Protein AF-A0ABC9SDF4-F1 (afdb_monomer_lite)

Structure (mmCIF, N/CA/C/O backbone):
data_AF-A0ABC9SDF4-F1
#
_entry.id   AF-A0ABC9SDF4-F1
#
loop_
_atom_site.group_PDB
_atom_site.id
_atom_site.type_symbol
_atom_site.label_atom_id
_atom_site.label_alt_id
_atom_site.label_comp_id
_atom_site.label_asym_id
_atom_site.label_entity_id
_atom_site.label_seq_id
_atom_site.pdbx_PDB_ins_code
_atom_site.Cartn_x
_atom_site.Cartn_y
_atom_site.Cartn_z
_atom_site.occupancy
_atom_site.B_iso_or_equiv
_atom_site.auth_seq_id
_atom_site.auth_comp_id
_atom_site.auth_asym_id
_atom_site.auth_atom_id
_atom_site.pdbx_PDB_model_num
ATOM 1 N N . MET A 1 1 ? -2.412 -7.254 -23.061 1.00 51.88 1 MET A N 1
ATOM 2 C CA . MET A 1 1 ? -2.646 -5.811 -23.298 1.00 51.88 1 MET A CA 1
ATOM 3 C C . MET A 1 1 ? -2.216 -5.038 -22.069 1.00 51.88 1 MET A C 1
ATOM 5 O O . MET A 1 1 ? -2.511 -5.477 -20.966 1.00 51.88 1 MET A O 1
ATOM 9 N N . SER A 1 2 ? -1.493 -3.936 -22.253 1.00 64.44 2 SER A N 1
ATOM 10 C CA . SER A 1 2 ? -1.043 -3.085 -21.155 1.00 64.44 2 SER A CA 1
ATOM 11 C C . SER A 1 2 ? -1.670 -1.702 -21.287 1.00 64.44 2 SER A C 1
ATOM 13 O O . SER A 1 2 ? -1.445 -1.027 -22.285 1.00 64.44 2 SER A O 1
ATOM 15 N N . PHE A 1 3 ? -2.451 -1.296 -20.286 1.00 67.44 3 PHE A N 1
ATOM 16 C CA . PHE A 1 3 ? -3.152 -0.008 -20.272 1.00 67.44 3 PHE A CA 1
ATOM 17 C C . PHE A 1 3 ? -2.199 1.186 -20.079 1.00 67.44 3 PHE A C 1
ATOM 19 O O . PHE A 1 3 ? -2.393 2.238 -20.671 1.00 67.44 3 PHE A O 1
ATOM 26 N N . LEU A 1 4 ? -1.133 1.008 -19.290 1.00 72.81 4 LEU A N 1
ATOM 27 C CA . LEU A 1 4 ? -0.147 2.053 -18.967 1.00 72.81 4 LEU A CA 1
ATOM 28 C C . LEU A 1 4 ? 1.222 1.803 -19.618 1.00 72.81 4 LEU A C 1
ATOM 30 O O . LEU A 1 4 ? 2.229 2.373 -19.209 1.00 72.81 4 LEU A O 1
ATOM 34 N N . GLY A 1 5 ? 1.306 0.870 -20.565 1.00 81.00 5 GLY A N 1
ATOM 35 C CA . GLY A 1 5 ? 2.584 0.396 -21.094 1.00 81.00 5 GLY A CA 1
ATOM 36 C C . GLY A 1 5 ? 3.428 -0.397 -20.087 1.00 81.00 5 GLY A C 1
ATOM 37 O O . GLY A 1 5 ? 4.566 -0.703 -20.392 1.00 81.00 5 GLY A O 1
ATOM 38 N N . LEU A 1 6 ? 2.911 -0.745 -18.904 1.00 83.31 6 LEU A N 1
ATOM 39 C CA . LEU A 1 6 ? 3.519 -1.689 -17.962 1.00 83.31 6 LEU A CA 1
ATOM 40 C C . LEU A 1 6 ? 2.992 -3.109 -18.181 1.00 83.31 6 LEU A C 1
ATOM 42 O O . LEU A 1 6 ? 1.777 -3.327 -18.175 1.00 83.31 6 LEU A O 1
ATOM 46 N N . VAL A 1 7 ? 3.884 -4.080 -18.359 1.00 84.56 7 VAL A N 1
ATOM 47 C CA . VAL A 1 7 ? 3.502 -5.481 -18.584 1.00 84.56 7 VAL A CA 1
ATOM 48 C C . VAL A 1 7 ? 3.859 -6.309 -17.345 1.00 84.56 7 VAL A C 1
ATOM 50 O O . VAL A 1 7 ? 5.043 -6.347 -16.992 1.00 84.56 7 VAL A O 1
ATOM 53 N N . PRO A 1 8 ? 2.891 -6.955 -16.666 1.00 83.44 8 PRO A N 1
ATOM 54 C CA . PRO A 1 8 ? 3.201 -7.911 -15.609 1.00 83.44 8 PRO A CA 1
ATOM 55 C C . PRO A 1 8 ? 3.885 -9.134 -16.215 1.00 83.44 8 PRO A C 1
ATOM 57 O O . PRO A 1 8 ? 3.524 -9.585 -17.302 1.00 83.44 8 PRO A O 1
ATOM 60 N N . GLY A 1 9 ? 4.887 -9.660 -15.521 1.00 83.31 9 GLY A N 1
ATOM 61 C CA . GLY A 1 9 ? 5.491 -10.922 -15.897 1.00 83.31 9 GLY A CA 1
ATOM 62 C C . GLY A 1 9 ? 4.525 -12.063 -15.610 1.00 83.31 9 GLY A C 1
ATOM 63 O O . GLY A 1 9 ? 3.675 -11.990 -14.720 1.00 83.31 9 GLY A O 1
ATOM 64 N N . GLU A 1 10 ? 4.648 -13.133 -16.375 1.00 89.19 10 GLU A N 1
ATOM 65 C CA . GLU A 1 10 ? 3.833 -14.320 -16.195 1.00 89.19 10 GLU A CA 1
ATOM 66 C C . GLU A 1 10 ? 4.704 -15.545 -16.414 1.00 89.19 10 GLU A C 1
ATOM 68 O O . GLU A 1 10 ? 5.448 -15.627 -17.390 1.00 89.19 10 GLU A O 1
ATOM 73 N N . TYR A 1 11 ? 4.610 -16.486 -15.483 1.00 85.25 11 TYR A N 1
ATOM 74 C CA . TYR A 1 11 ? 5.129 -17.826 -15.661 1.00 85.25 11 TYR A CA 1
ATOM 75 C C . TYR A 1 11 ? 3.943 -18.779 -15.737 1.00 85.25 11 TYR A C 1
ATOM 77 O O . TYR A 1 11 ? 3.175 -18.898 -14.778 1.00 85.25 11 TYR A O 1
ATOM 85 N N . SER A 1 12 ? 3.803 -19.441 -16.879 1.00 86.62 12 SER A N 1
ATOM 86 C CA . SER A 1 12 ? 2.721 -20.383 -17.135 1.00 86.62 12 SER A CA 1
ATOM 87 C C . SER A 1 12 ? 3.307 -21.718 -17.574 1.00 86.62 12 SER A C 1
ATOM 89 O O . SER A 1 12 ? 4.157 -21.766 -18.462 1.00 86.62 12 SER A O 1
ATOM 91 N N . SER A 1 13 ? 2.880 -22.802 -16.929 1.00 88.50 13 SER A N 1
ATOM 92 C CA . SER A 1 13 ? 3.258 -24.168 -17.292 1.00 88.50 13 SER A CA 1
ATOM 93 C C . SER A 1 13 ? 2.041 -25.086 -17.202 1.00 88.50 13 SER A C 1
ATOM 95 O O . SER A 1 13 ? 1.416 -25.235 -16.148 1.00 88.50 13 SER A O 1
ATOM 97 N N . GLY A 1 14 ? 1.668 -25.685 -18.336 1.00 87.12 14 GLY A N 1
ATOM 98 C CA . GLY A 1 14 ? 0.440 -26.474 -18.450 1.00 87.12 14 GLY A CA 1
ATOM 99 C C . GLY A 1 14 ? -0.794 -25.660 -18.043 1.00 87.12 14 GLY A C 1
ATOM 100 O O . GLY A 1 14 ? -1.075 -24.619 -18.628 1.00 87.12 14 GLY A O 1
ATOM 101 N N . SER A 1 15 ? -1.508 -26.122 -17.014 1.00 89.25 15 SER A N 1
ATOM 102 C CA . SER A 1 15 ? -2.700 -25.465 -16.453 1.00 89.25 15 SER A CA 1
ATOM 103 C C . SER A 1 15 ? -2.408 -24.451 -15.339 1.00 89.25 15 SER A C 1
ATOM 105 O O . SER A 1 15 ? -3.331 -23.808 -14.839 1.00 89.25 15 SER A O 1
ATOM 107 N N . LYS A 1 16 ? -1.147 -24.298 -14.911 1.00 89.31 16 LYS A N 1
ATOM 108 C CA . LYS A 1 16 ? -0.774 -23.371 -13.837 1.00 89.31 16 LYS A CA 1
ATOM 109 C C . LYS A 1 16 ? -0.344 -22.035 -14.422 1.00 89.31 16 LYS A C 1
ATOM 111 O O . LYS A 1 16 ? 0.546 -21.983 -15.265 1.00 89.31 16 LYS A O 1
ATOM 116 N N . ARG A 1 17 ? -0.926 -20.956 -13.897 1.00 89.94 17 ARG A N 1
ATOM 117 C CA . ARG A 1 17 ? -0.571 -19.571 -14.217 1.00 89.94 17 ARG A CA 1
ATOM 118 C C . ARG A 1 17 ? -0.140 -18.844 -12.951 1.00 89.94 17 ARG A C 1
ATOM 120 O O . ARG A 1 17 ? -0.897 -18.796 -11.983 1.00 89.94 17 ARG A O 1
ATOM 127 N N . LYS A 1 18 ? 1.051 -18.246 -12.967 1.00 87.56 18 LYS A N 1
ATOM 128 C CA . LYS A 1 18 ? 1.562 -17.393 -11.888 1.00 87.56 18 LYS A CA 1
ATOM 129 C C . LYS A 1 18 ? 1.952 -16.030 -12.450 1.00 87.56 18 LYS A C 1
ATOM 131 O O . LYS A 1 18 ? 2.885 -15.926 -13.243 1.00 87.56 18 LYS A O 1
ATOM 136 N N . GLN A 1 19 ? 1.263 -14.980 -12.010 1.00 87.81 19 GLN A N 1
ATOM 137 C CA . GLN A 1 19 ? 1.712 -13.612 -12.263 1.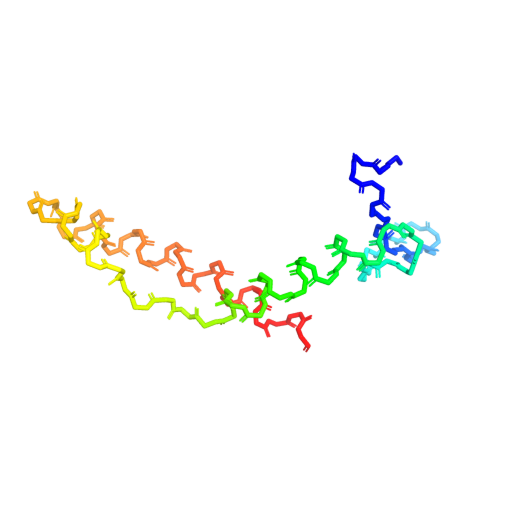00 87.81 19 GLN A CA 1
ATOM 138 C C . GLN A 1 19 ? 2.935 -13.297 -11.399 1.00 87.81 19 GLN A C 1
ATOM 140 O O . GLN A 1 19 ? 3.006 -13.680 -10.230 1.00 87.81 19 GLN A O 1
ATOM 145 N N . THR A 1 20 ? 3.910 -12.627 -11.996 1.00 85.81 20 THR A N 1
ATOM 146 C CA . THR A 1 20 ? 5.139 -12.170 -11.349 1.00 85.81 20 THR A CA 1
ATOM 147 C C . THR A 1 20 ? 5.200 -10.641 -11.375 1.00 85.81 20 THR A C 1
ATOM 149 O O . THR A 1 20 ? 4.216 -9.969 -11.693 1.00 85.81 20 THR A O 1
ATOM 152 N N . GLY A 1 21 ? 6.338 -10.070 -10.976 1.00 83.75 21 GLY A N 1
ATOM 153 C CA . GLY A 1 21 ? 6.521 -8.622 -10.926 1.00 83.75 21 GLY A CA 1
ATOM 154 C C . GLY A 1 21 ? 6.393 -7.933 -12.289 1.00 83.75 21 GLY A C 1
ATOM 155 O O . GLY A 1 21 ? 6.299 -8.558 -13.344 1.00 83.75 21 GLY A O 1
ATOM 156 N N . ILE A 1 22 ? 6.421 -6.603 -12.267 1.00 85.69 22 ILE A N 1
ATOM 157 C CA . ILE A 1 22 ? 6.403 -5.783 -13.481 1.00 85.69 22 ILE A CA 1
ATOM 158 C C . ILE A 1 22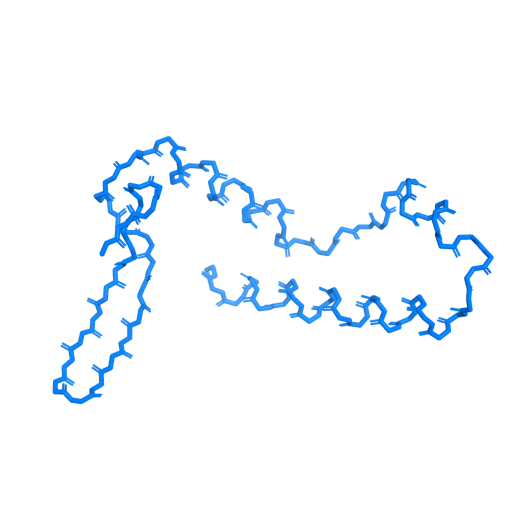 ? 7.684 -6.050 -14.285 1.00 85.69 22 ILE A C 1
ATOM 160 O O . ILE A 1 22 ? 8.794 -5.931 -13.760 1.00 85.69 22 ILE A O 1
ATOM 164 N N . THR A 1 23 ? 7.538 -6.403 -15.563 1.00 86.12 23 THR A N 1
ATOM 165 C CA . THR A 1 23 ? 8.678 -6.637 -16.460 1.00 86.12 23 THR A CA 1
ATOM 166 C C . THR A 1 23 ? 9.450 -5.343 -16.752 1.00 86.12 23 THR A C 1
ATOM 168 O O . THR A 1 23 ? 8.999 -4.232 -16.471 1.00 86.12 23 THR A O 1
ATOM 171 N N . LYS A 1 24 ? 10.643 -5.466 -17.347 1.00 83.94 24 LYS A N 1
ATOM 172 C CA . LYS A 1 24 ? 11.409 -4.304 -17.838 1.00 83.94 24 LYS A CA 1
ATOM 173 C C . LYS A 1 24 ? 10.791 -3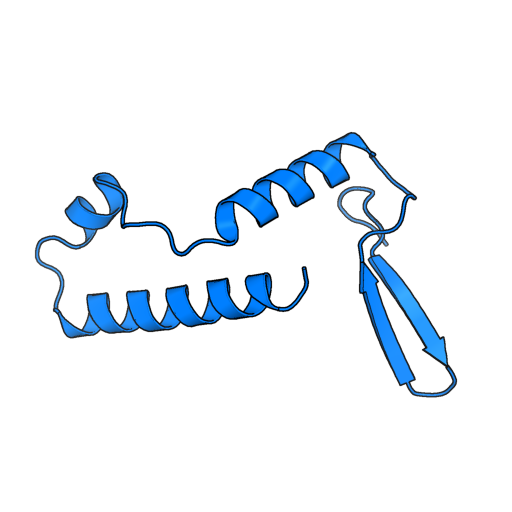.673 -19.091 1.00 83.94 24 LYS A C 1
ATOM 175 O O . LYS A 1 24 ? 11.172 -2.564 -19.451 1.00 83.94 24 LYS A O 1
ATOM 180 N N . THR A 1 25 ? 9.858 -4.371 -19.734 1.00 82.69 25 THR A N 1
ATOM 181 C CA . THR A 1 25 ? 9.150 -3.905 -20.921 1.00 82.69 25 THR A CA 1
ATOM 182 C C . THR A 1 25 ? 8.138 -2.841 -20.529 1.00 82.69 25 THR A C 1
ATOM 184 O O . THR A 1 25 ? 7.277 -3.077 -19.679 1.00 82.69 25 THR A O 1
ATOM 187 N N . GLY A 1 26 ? 8.244 -1.670 -21.155 1.00 80.81 26 GLY A N 1
ATOM 188 C CA . GLY A 1 26 ? 7.393 -0.532 -20.840 1.00 80.81 26 GLY A CA 1
ATOM 189 C C . GLY A 1 26 ? 8.147 0.714 -20.422 1.00 80.81 26 GLY A C 1
ATOM 190 O O . GLY A 1 26 ? 9.364 0.796 -20.553 1.00 80.81 26 GLY A O 1
ATOM 191 N N . SER A 1 27 ? 7.415 1.689 -19.881 1.00 88.19 27 SER A N 1
ATOM 192 C CA . SER A 1 27 ? 7.994 2.944 -19.393 1.00 88.19 27 SER A CA 1
ATOM 193 C C . SER A 1 27 ? 8.780 2.729 -18.090 1.00 88.19 27 SER A C 1
ATOM 195 O O . SER A 1 27 ? 8.172 2.460 -17.045 1.00 88.19 27 SER A O 1
ATOM 197 N N . PRO A 1 28 ? 10.116 2.932 -18.080 1.00 87.81 28 PRO A N 1
ATOM 198 C CA . PRO A 1 28 ? 10.913 2.847 -16.854 1.00 87.81 28 PRO A CA 1
ATOM 199 C C . PRO A 1 28 ? 10.468 3.871 -15.803 1.00 87.81 28 PRO A C 1
ATOM 201 O O . PRO A 1 28 ? 10.554 3.610 -14.603 1.00 87.81 28 PRO A O 1
ATOM 204 N N . ARG A 1 29 ? 9.952 5.020 -16.260 1.00 90.38 29 ARG A N 1
ATOM 205 C CA . ARG A 1 29 ? 9.457 6.106 -15.408 1.00 90.38 29 ARG A CA 1
ATOM 206 C C . ARG A 1 29 ? 8.209 5.688 -14.636 1.00 90.38 29 ARG A C 1
ATOM 208 O O . ARG A 1 29 ? 8.144 5.908 -13.434 1.00 90.38 29 ARG A O 1
ATOM 215 N N . LEU A 1 30 ? 7.254 5.037 -15.300 1.00 89.19 30 LEU A N 1
ATOM 216 C CA . LEU A 1 30 ? 6.036 4.557 -14.640 1.00 89.19 30 LEU A CA 1
ATOM 217 C C . LEU A 1 30 ? 6.337 3.444 -13.638 1.00 89.19 30 LEU A C 1
ATOM 219 O O . LEU A 1 30 ? 5.790 3.449 -12.539 1.00 89.19 30 LEU A O 1
ATOM 223 N N . ARG A 1 31 ? 7.261 2.536 -13.976 1.00 89.62 31 ARG A N 1
ATOM 224 C CA . ARG A 1 31 ? 7.714 1.506 -13.035 1.00 89.62 31 ARG A CA 1
ATOM 225 C C . ARG A 1 31 ? 8.319 2.135 -11.780 1.00 89.62 31 ARG A C 1
ATOM 227 O O . ARG A 1 31 ? 7.953 1.735 -10.683 1.00 89.62 31 ARG A O 1
ATOM 234 N N . ARG A 1 32 ? 9.183 3.144 -11.934 1.00 90.00 32 ARG A N 1
ATOM 235 C CA . ARG A 1 32 ? 9.772 3.880 -10.805 1.00 90.00 32 ARG A CA 1
ATOM 236 C C . ARG A 1 32 ? 8.705 4.529 -9.921 1.00 90.00 32 ARG A C 1
ATOM 238 O O . ARG A 1 32 ? 8.738 4.316 -8.717 1.00 90.00 32 ARG A O 1
ATOM 245 N N . ILE A 1 33 ? 7.750 5.248 -10.514 1.00 91.38 33 ILE A N 1
ATOM 246 C CA . ILE A 1 33 ? 6.659 5.904 -9.773 1.00 91.38 33 ILE A CA 1
ATOM 247 C C . ILE A 1 33 ? 5.853 4.878 -8.967 1.00 91.38 33 ILE A C 1
ATOM 249 O O . ILE A 1 33 ? 5.579 5.102 -7.792 1.00 91.38 33 ILE A O 1
ATOM 253 N N . LEU A 1 34 ? 5.506 3.733 -9.564 1.00 87.88 34 LEU A N 1
ATOM 254 C CA . LEU A 1 34 ? 4.779 2.680 -8.852 1.00 87.88 3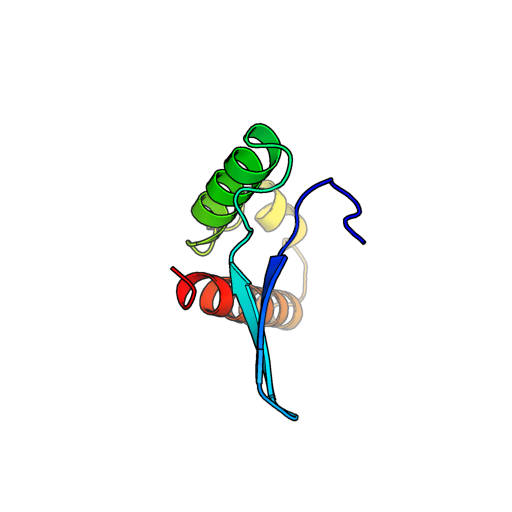4 LEU A CA 1
ATOM 255 C C . LEU A 1 34 ? 5.604 2.050 -7.730 1.00 87.88 34 LEU A C 1
ATOM 257 O O . LEU A 1 34 ? 5.058 1.779 -6.665 1.00 87.88 34 LEU A O 1
ATOM 261 N N . THR A 1 35 ? 6.901 1.821 -7.946 1.00 87.81 35 THR A N 1
ATOM 262 C CA . THR A 1 35 ? 7.794 1.306 -6.901 1.00 87.81 35 THR A CA 1
ATOM 263 C C . THR A 1 35 ? 7.902 2.285 -5.733 1.00 87.81 35 THR A C 1
ATOM 265 O O . THR A 1 35 ? 7.776 1.871 -4.584 1.00 87.81 35 THR A O 1
ATOM 268 N N . GLU A 1 36 ? 8.081 3.577 -6.009 1.00 90.25 36 GLU A N 1
ATOM 269 C CA . GLU A 1 36 ? 8.125 4.619 -4.979 1.00 90.25 36 GLU A CA 1
ATOM 270 C C . GLU A 1 36 ? 6.786 4.711 -4.230 1.00 90.25 36 GLU A C 1
ATOM 272 O O . GLU A 1 36 ? 6.775 4.708 -3.001 1.00 90.25 36 GLU A O 1
ATOM 277 N N . ALA A 1 37 ? 5.651 4.696 -4.937 1.00 87.25 37 ALA A N 1
ATOM 278 C CA . ALA A 1 37 ? 4.325 4.707 -4.320 1.00 87.25 37 ALA A CA 1
ATOM 279 C C . ALA A 1 37 ? 4.083 3.470 -3.437 1.00 87.25 37 ALA A C 1
ATOM 281 O O . ALA A 1 37 ? 3.614 3.596 -2.306 1.00 87.25 37 ALA A O 1
ATOM 282 N N . ALA A 1 38 ? 4.447 2.277 -3.915 1.00 85.00 38 ALA A N 1
ATOM 283 C CA . ALA A 1 38 ? 4.346 1.047 -3.135 1.00 85.00 38 ALA A CA 1
ATOM 284 C C . ALA A 1 38 ? 5.213 1.110 -1.869 1.00 85.00 38 ALA A C 1
ATOM 286 O O . ALA A 1 38 ? 4.762 0.709 -0.797 1.00 85.00 38 ALA A O 1
ATOM 287 N N . TRP A 1 39 ? 6.423 1.672 -1.969 1.00 85.31 39 TRP A N 1
ATOM 288 C CA . TRP A 1 39 ? 7.304 1.868 -0.820 1.00 85.31 39 TRP A CA 1
ATOM 289 C C . TRP A 1 39 ? 6.697 2.811 0.224 1.00 85.31 39 TRP A C 1
ATOM 291 O O . TRP A 1 39 ? 6.715 2.500 1.413 1.00 85.31 39 TRP A O 1
ATOM 301 N N . GLN A 1 40 ? 6.100 3.925 -0.209 1.00 84.31 40 GLN A N 1
ATOM 302 C CA . GLN A 1 40 ? 5.405 4.857 0.688 1.00 84.31 40 GLN A CA 1
ATOM 303 C C . GLN A 1 40 ? 4.205 4.202 1.396 1.00 84.31 40 GLN A C 1
ATOM 305 O O . GLN A 1 40 ? 3.936 4.498 2.558 1.00 84.31 40 GLN A O 1
ATOM 310 N N . HIS A 1 41 ? 3.509 3.274 0.732 1.00 78.06 41 HIS A N 1
ATOM 311 C CA . HIS A 1 41 ? 2.353 2.559 1.286 1.00 78.06 41 HIS A CA 1
ATOM 312 C C . HIS A 1 41 ? 2.695 1.298 2.096 1.00 78.06 41 HIS A C 1
ATOM 314 O O . HI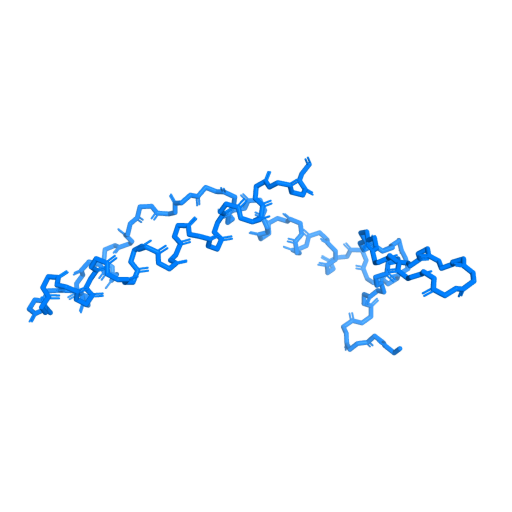S A 1 41 ? 1.791 0.678 2.662 1.00 78.06 41 HIS A O 1
ATOM 320 N N . ARG A 1 42 ? 3.975 0.912 2.183 1.00 78.00 42 ARG A N 1
ATOM 321 C CA . ARG A 1 42 ? 4.416 -0.272 2.939 1.00 78.00 42 ARG A CA 1
ATOM 322 C C . ARG A 1 42 ? 4.148 -0.140 4.439 1.00 78.00 42 ARG A C 1
ATOM 324 O O . ARG A 1 42 ? 3.916 -1.143 5.112 1.00 78.00 42 ARG A O 1
ATOM 331 N N . PHE A 1 43 ? 4.175 1.083 4.962 1.00 75.38 43 PHE A N 1
ATOM 332 C CA . PHE A 1 43 ? 3.898 1.354 6.367 1.00 75.38 43 PHE A CA 1
ATOM 333 C C . PHE A 1 43 ? 2.441 1.788 6.551 1.00 75.38 43 PHE A C 1
ATOM 335 O O . PHE A 1 43 ? 1.934 2.581 5.753 1.00 75.38 43 PHE A O 1
ATOM 342 N N . PRO A 1 44 ? 1.745 1.299 7.595 1.00 69.75 44 PRO A N 1
ATOM 343 C CA . PRO A 1 44 ? 0.436 1.829 7.940 1.00 69.75 44 PRO A CA 1
ATOM 344 C C . PRO A 1 44 ? 0.584 3.319 8.248 1.00 69.75 44 PRO A C 1
ATOM 346 O O . PRO A 1 44 ? 1.294 3.709 9.172 1.00 69.75 44 PRO A O 1
ATOM 349 N N . GLY A 1 45 ? -0.058 4.155 7.436 1.00 67.25 45 GLY A N 1
ATOM 350 C CA . GLY A 1 45 ? -0.035 5.593 7.648 1.00 67.25 45 GLY A CA 1
ATOM 351 C C . GLY A 1 45 ? -0.755 5.940 8.946 1.00 67.25 45 GLY A C 1
ATOM 352 O O . GLY A 1 45 ? -1.918 5.574 9.129 1.00 67.25 45 GLY A O 1
ATOM 353 N N . THR A 1 46 ? -0.090 6.684 9.828 1.00 63.72 46 THR A N 1
ATOM 354 C CA . THR A 1 46 ? -0.770 7.393 10.915 1.00 63.72 46 THR A CA 1
ATOM 355 C C . THR A 1 46 ? -1.781 8.339 10.275 1.00 63.72 46 THR A C 1
ATOM 357 O O . THR A 1 46 ? -1.427 9.089 9.362 1.00 63.72 46 THR A O 1
ATOM 360 N N . GLY A 1 47 ? -3.050 8.266 10.689 1.00 69.62 47 GLY A N 1
ATOM 361 C CA . GLY A 1 47 ? -4.128 9.052 10.088 1.00 69.62 47 GLY A CA 1
ATOM 362 C C . GLY A 1 47 ? -3.725 10.520 9.926 1.00 69.62 47 GLY A C 1
ATOM 363 O O . GLY A 1 47 ? -3.388 11.189 10.900 1.00 69.62 47 GLY A O 1
ATOM 364 N N . SER A 1 48 ? -3.727 11.014 8.683 1.00 81.12 48 SER A N 1
ATOM 365 C CA . SER A 1 48 ? -3.469 12.429 8.395 1.00 81.12 48 SER A CA 1
ATOM 366 C C . SER A 1 48 ? -4.440 13.312 9.183 1.00 81.12 48 SER A C 1
ATOM 368 O O . SER A 1 48 ? -5.576 12.907 9.432 1.00 81.12 48 SER A O 1
ATOM 370 N N . LYS A 1 49 ? -4.047 14.555 9.495 1.00 85.62 49 LYS A N 1
ATOM 371 C CA . LYS A 1 49 ? -4.924 15.555 10.137 1.00 85.62 49 LYS A CA 1
ATOM 372 C C . LYS A 1 49 ? -6.301 15.642 9.461 1.00 85.62 49 LYS A C 1
ATOM 374 O O . LYS A 1 49 ? -7.317 15.750 10.139 1.00 85.62 49 LYS A O 1
ATOM 379 N N . ILE A 1 50 ? -6.340 15.505 8.132 1.00 88.56 50 ILE A N 1
ATOM 380 C CA . ILE A 1 50 ? -7.574 15.494 7.331 1.00 88.56 50 ILE A CA 1
ATOM 381 C C . ILE A 1 50 ? -8.426 14.245 7.619 1.00 88.56 50 ILE A C 1
ATOM 383 O O . ILE A 1 50 ? -9.645 14.335 7.735 1.00 88.56 50 ILE A O 1
ATOM 387 N N . VAL A 1 51 ? -7.797 13.073 7.735 1.00 87.38 51 VAL A N 1
ATOM 388 C CA . VAL A 1 51 ? -8.478 11.803 8.039 1.00 87.38 51 VAL A CA 1
ATOM 389 C C . VAL A 1 51 ? -9.061 11.845 9.449 1.00 87.38 51 VAL A C 1
ATOM 391 O O . VAL A 1 51 ? -10.209 11.458 9.642 1.00 87.38 51 VAL A O 1
ATOM 394 N N . THR A 1 52 ? -8.309 12.373 10.415 1.00 87.38 52 THR A N 1
ATOM 395 C CA . THR A 1 52 ? -8.775 12.553 11.794 1.00 87.38 52 THR A CA 1
ATOM 396 C C . THR A 1 52 ? -9.954 13.522 11.861 1.00 87.38 52 THR A C 1
ATOM 398 O O . THR A 1 52 ? -10.958 13.206 12.492 1.00 87.38 52 THR A O 1
ATOM 401 N N . ALA A 1 53 ? -9.894 14.646 11.138 1.00 90.62 53 ALA A N 1
ATOM 402 C CA . ALA A 1 53 ? -11.003 15.597 11.061 1.00 90.62 53 ALA A CA 1
ATOM 403 C C . ALA A 1 53 ? -12.282 14.963 10.481 1.00 90.62 53 ALA A C 1
ATOM 405 O O . ALA A 1 53 ? -13.359 15.154 11.034 1.00 90.62 53 ALA A O 1
ATOM 406 N N . ARG A 1 54 ? -12.170 14.145 9.423 1.00 89.88 54 ARG A N 1
ATOM 407 C CA . ARG A 1 54 ? -13.314 13.420 8.826 1.00 89.88 54 ARG A CA 1
ATOM 408 C C . ARG A 1 54 ? -13.923 12.366 9.751 1.00 89.88 54 ARG A C 1
ATOM 410 O O . ARG A 1 54 ? -15.093 12.030 9.604 1.00 89.88 54 ARG A O 1
ATOM 417 N N . ARG A 1 55 ? -13.124 11.810 10.663 1.00 91.38 55 ARG A N 1
ATOM 418 C CA . ARG A 1 55 ? -13.568 10.816 11.650 1.00 91.38 55 ARG A CA 1
ATOM 419 C C . ARG A 1 55 ? -14.220 11.457 12.876 1.00 91.38 55 ARG A C 1
ATOM 421 O O . ARG A 1 55 ? -14.886 10.750 13.627 1.00 91.38 55 ARG A O 1
ATOM 428 N N . SER A 1 56 ? -14.058 12.767 13.075 1.00 90.62 56 SER A N 1
ATOM 429 C CA . SER A 1 56 ? -14.712 13.496 14.163 1.00 90.62 56 SER A CA 1
ATOM 430 C C . SER A 1 56 ? -16.235 13.373 14.052 1.00 90.62 56 SER A C 1
ATOM 432 O O . SER A 1 56 ? -16.807 13.656 13.001 1.00 90.62 56 SER A O 1
ATOM 434 N N . GLY A 1 57 ? -16.887 12.908 15.120 1.00 92.38 57 GLY A N 1
ATOM 435 C CA . GLY A 1 57 ? -18.340 12.701 15.170 1.00 92.38 57 GLY A CA 1
ATOM 436 C C . GLY A 1 57 ? -18.851 11.415 14.507 1.00 92.38 57 GLY A C 1
ATOM 437 O O . GLY A 1 57 ? -20.056 11.177 14.516 1.00 92.38 57 GLY A O 1
ATOM 438 N N . GLN A 1 58 ? -17.974 10.569 13.954 1.00 94.06 58 GLN A N 1
ATOM 439 C CA . GLN A 1 58 ? -18.376 9.269 13.408 1.00 94.06 58 GLN A CA 1
ATOM 440 C C . GLN A 1 58 ? -18.505 8.211 14.515 1.00 94.06 58 GLN A C 1
ATOM 442 O O . GLN A 1 58 ? -17.740 8.241 15.484 1.00 94.06 58 GLN A O 1
ATOM 447 N N . PRO A 1 59 ? -19.414 7.227 14.379 1.00 95.94 59 PRO A N 1
ATOM 448 C CA . PRO A 1 59 ? -19.514 6.127 15.331 1.00 95.94 59 PRO A CA 1
ATOM 449 C C . PRO A 1 59 ? -18.198 5.347 15.426 1.00 95.94 59 PRO A C 1
ATOM 451 O O . PRO A 1 59 ? -17.607 4.980 14.405 1.00 95.94 59 PRO A O 1
ATOM 454 N N . ALA A 1 60 ? -17.771 5.021 16.649 1.00 91.19 60 ALA A N 1
ATOM 455 C CA . ALA A 1 60 ? -16.507 4.323 16.903 1.00 91.19 60 ALA A CA 1
ATOM 456 C C . ALA A 1 60 ? -16.377 3.005 16.114 1.00 91.19 60 ALA A C 1
ATOM 458 O O . ALA A 1 60 ? -15.295 2.670 15.632 1.00 91.19 60 ALA A O 1
ATOM 459 N N . LEU A 1 61 ? -17.492 2.294 15.908 1.00 95.19 61 LEU A N 1
ATOM 460 C CA . LEU A 1 61 ? -17.517 1.043 15.147 1.00 95.19 61 LEU A CA 1
ATOM 461 C C . LEU A 1 61 ? -17.138 1.237 13.667 1.00 95.19 61 LEU A C 1
ATOM 463 O O . LEU A 1 61 ? -16.427 0.411 13.097 1.00 95.19 61 LEU A O 1
ATOM 467 N N . VAL A 1 62 ? -17.577 2.340 13.052 1.00 93.25 62 VAL A N 1
ATOM 468 C CA . VAL A 1 62 ? -17.280 2.667 11.647 1.00 93.25 62 VAL A CA 1
ATOM 469 C C . VAL A 1 62 ? -15.795 2.983 11.483 1.00 93.25 62 VAL A C 1
ATOM 471 O O . VAL A 1 62 ? -15.154 2.510 10.543 1.00 93.25 62 VAL A O 1
ATOM 474 N N . VAL A 1 63 ? -15.227 3.737 12.429 1.00 91.12 63 VAL A N 1
ATOM 475 C CA . VAL A 1 63 ? -13.798 4.076 12.430 1.00 91.12 63 VAL A CA 1
ATOM 476 C C . VAL A 1 63 ? -12.942 2.820 12.617 1.00 91.12 63 VAL A C 1
ATOM 478 O O . VAL A 1 63 ? -12.023 2.592 11.830 1.00 91.12 63 VAL A O 1
ATOM 481 N N . ALA A 1 64 ? -13.289 1.966 13.584 1.00 91.00 64 ALA A N 1
ATOM 482 C CA . ALA A 1 64 ? -12.577 0.718 13.850 1.00 91.00 64 ALA A CA 1
ATOM 483 C C . ALA A 1 64 ? -12.637 -0.261 12.662 1.00 91.00 64 ALA A C 1
ATOM 485 O O . ALA A 1 64 ? -11.635 -0.892 12.318 1.00 91.00 64 ALA A O 1
ATOM 486 N N . LEU A 1 65 ? -13.790 -0.366 11.988 1.00 92.00 65 LEU A N 1
ATOM 487 C CA . LEU A 1 65 ? -13.924 -1.177 10.778 1.00 92.00 65 LEU A CA 1
ATOM 488 C C . LEU A 1 65 ? -13.014 -0.660 9.656 1.00 92.00 65 LEU A C 1
ATOM 490 O O . LEU A 1 65 ? -12.304 -1.449 9.031 1.00 92.00 65 LEU A O 1
ATOM 494 N N . ALA A 1 66 ? -12.990 0.655 9.425 1.00 88.94 66 ALA A N 1
ATOM 495 C CA . ALA A 1 66 ? -12.135 1.260 8.407 1.00 88.94 66 ALA A CA 1
ATOM 496 C C . ALA A 1 66 ? -10.639 1.010 8.682 1.00 88.94 66 ALA A C 1
ATOM 498 O O . ALA A 1 66 ? -9.881 0.702 7.763 1.00 88.94 66 ALA A O 1
ATOM 499 N N . GLU A 1 67 ? -10.208 1.089 9.942 1.00 87.31 67 GLU A N 1
ATOM 500 C CA . GLU A 1 67 ? -8.829 0.781 10.348 1.00 87.31 67 GLU A CA 1
ATOM 501 C C . GLU A 1 67 ? -8.477 -0.699 10.169 1.00 87.31 67 GLU A C 1
ATOM 503 O O . GLU A 1 67 ? -7.398 -1.035 9.669 1.00 87.31 67 GLU A O 1
ATOM 508 N N . LYS A 1 68 ? -9.407 -1.600 10.499 1.00 87.38 68 LYS A N 1
ATOM 509 C CA . LYS A 1 68 ? -9.242 -3.039 10.266 1.00 87.38 68 LYS A CA 1
ATOM 510 C C . LYS A 1 68 ? -9.088 -3.365 8.777 1.00 87.38 68 LYS A C 1
ATOM 512 O O . LYS A 1 68 ? -8.226 -4.163 8.418 1.00 87.38 68 LYS A O 1
ATOM 517 N N . LEU A 1 69 ? -9.867 -2.728 7.905 1.00 85.25 69 LEU A N 1
ATOM 518 C CA . LEU A 1 69 ? -9.744 -2.909 6.455 1.00 85.25 69 LEU A CA 1
ATOM 519 C C . LEU A 1 69 ? -8.414 -2.354 5.921 1.00 85.25 69 LEU A C 1
ATOM 521 O O . LEU A 1 69 ? -7.728 -3.029 5.151 1.00 85.25 69 LEU A O 1
ATOM 525 N N . LEU A 1 70 ? -8.009 -1.164 6.376 1.00 81.00 70 LEU A N 1
ATOM 526 C CA . LEU A 1 70 ? -6.753 -0.534 5.959 1.00 81.00 70 LEU A CA 1
ATOM 527 C C . LEU A 1 70 ? -5.526 -1.361 6.375 1.00 81.00 70 LEU A C 1
ATOM 529 O O . LEU A 1 70 ? -4.609 -1.545 5.578 1.00 81.00 70 LEU A O 1
ATOM 533 N N . SER A 1 71 ? -5.521 -1.896 7.599 1.00 78.31 71 SER A N 1
ATOM 534 C CA . SER A 1 71 ? -4.424 -2.737 8.102 1.00 78.31 71 SER A CA 1
ATOM 535 C C . SER A 1 71 ? -4.295 -4.079 7.369 1.00 78.31 71 SER A C 1
ATOM 537 O O . SER A 1 71 ? -3.187 -4.588 7.200 1.00 78.31 71 SER A O 1
ATOM 539 N N . GLY A 1 72 ? -5.405 -4.648 6.886 1.00 74.19 72 GLY A N 1
ATOM 540 C CA . GLY A 1 72 ? -5.379 -5.833 6.025 1.00 74.19 72 GLY A CA 1
ATOM 541 C C . GLY A 1 72 ? -4.753 -5.549 4.656 1.00 74.19 72 GLY A C 1
ATOM 542 O O . GLY A 1 72 ? -3.968 -6.352 4.150 1.00 74.19 72 GLY A O 1
ATOM 543 N N . TYR A 1 73 ? -5.045 -4.381 4.080 1.00 70.75 73 TYR A N 1
ATOM 544 C CA . TYR A 1 73 ? -4.504 -3.965 2.786 1.00 70.75 73 TYR A CA 1
ATOM 545 C C . TYR A 1 73 ? -2.986 -3.730 2.833 1.00 70.75 73 TYR A C 1
ATOM 547 O O . TYR A 1 73 ? -2.257 -4.228 1.975 1.00 70.75 73 TYR A O 1
ATOM 555 N N . THR A 1 74 ? -2.483 -3.039 3.861 1.00 67.31 74 THR A N 1
ATOM 556 C CA . THR A 1 74 ? -1.040 -2.763 4.002 1.00 67.31 74 THR A CA 1
ATOM 557 C C . THR A 1 74 ? -0.222 -4.027 4.263 1.00 67.31 74 THR A C 1
ATOM 559 O O . THR A 1 74 ? 0.876 -4.170 3.724 1.00 67.31 74 THR A O 1
ATOM 562 N N . ARG A 1 75 ? -0.766 -4.996 5.016 1.00 61.31 75 ARG A N 1
ATOM 563 C CA . ARG A 1 75 ? -0.112 -6.297 5.242 1.00 61.31 75 ARG A CA 1
ATOM 564 C C . ARG A 1 75 ? 0.110 -7.077 3.953 1.00 61.31 75 ARG A C 1
ATOM 566 O O . ARG A 1 75 ? 1.187 -7.633 3.782 1.00 61.31 75 ARG A O 1
ATOM 573 N N . ASN A 1 76 ? -0.852 -7.078 3.034 1.00 59.38 76 ASN A N 1
ATOM 574 C CA . ASN A 1 76 ? -0.681 -7.771 1.757 1.00 59.38 76 ASN A CA 1
ATOM 575 C C . ASN A 1 76 ? 0.436 -7.150 0.910 1.00 59.38 76 ASN A C 1
ATOM 577 O O . ASN A 1 76 ? 1.176 -7.888 0.277 1.00 59.38 76 ASN A O 1
ATOM 581 N N . PHE A 1 77 ? 0.631 -5.830 0.947 1.00 55.47 77 PHE A N 1
ATOM 582 C CA . PHE A 1 77 ? 1.743 -5.185 0.236 1.00 55.47 77 PHE A CA 1
ATOM 583 C C . PHE A 1 77 ? 3.114 -5.455 0.872 1.00 55.47 77 PH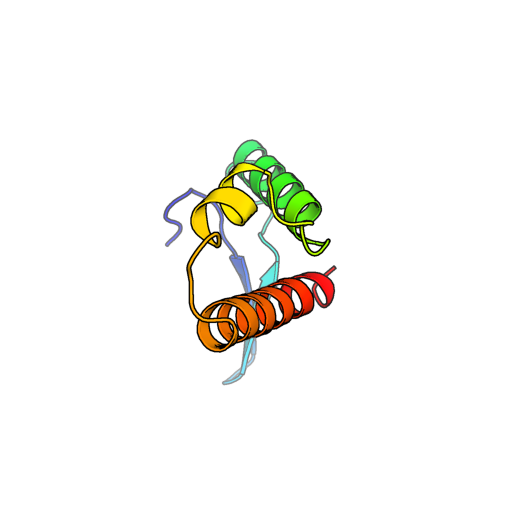E A C 1
ATOM 585 O O . PHE A 1 77 ? 4.112 -5.542 0.157 1.00 55.47 77 PHE A O 1
ATOM 592 N N . ALA A 1 78 ? 3.178 -5.645 2.192 1.00 51.66 78 ALA A N 1
ATOM 593 C CA . ALA A 1 78 ? 4.428 -5.933 2.895 1.00 51.66 78 ALA A CA 1
ATOM 594 C C . ALA A 1 78 ? 4.996 -7.342 2.617 1.00 51.66 78 ALA A C 1
ATOM 596 O O . ALA A 1 78 ? 6.185 -7.555 2.838 1.00 51.66 78 ALA A O 1
ATOM 597 N N . ILE A 1 79 ? 4.175 -8.285 2.134 1.00 48.69 79 ILE A N 1
ATOM 598 C CA . ILE A 1 79 ? 4.559 -9.698 1.926 1.00 48.69 79 ILE A CA 1
ATOM 599 C C . ILE A 1 79 ? 5.148 -9.947 0.519 1.00 48.69 79 ILE A C 1
ATOM 601 O O . ILE A 1 79 ? 5.744 -10.991 0.276 1.00 48.69 79 ILE A O 1
ATOM 605 N N . TYR A 1 80 ? 5.048 -8.985 -0.406 1.00 43.69 80 TYR A N 1
ATOM 606 C CA . TYR A 1 80 ? 5.584 -9.101 -1.775 1.00 43.69 80 TYR A CA 1
ATOM 607 C C . TYR A 1 80 ? 6.862 -8.274 -2.020 1.00 43.69 80 TYR A C 1
ATOM 609 O O . TYR A 1 80 ? 7.179 -7.978 -3.173 1.00 43.69 80 TYR A O 1
ATOM 617 N N . SER A 1 81 ? 7.573 -7.877 -0.956 1.00 43.50 81 SER A N 1
ATOM 618 C CA . SER A 1 81 ? 8.890 -7.215 -1.038 1.00 43.50 81 SER A CA 1
ATOM 619 C C . SER A 1 81 ? 10.030 -8.221 -0.970 1.00 43.50 81 SER A C 1
ATOM 621 O O . SER A 1 81 ? 9.990 -9.053 -0.040 1.00 43.50 81 SER A O 1
#

Secondary structure (DSSP, 8-state):
--SSS--EEEEEETTEEEEEEEPSSS-HHHHHHHHHHHHHHTSPPPPPHHHHHHHTTS-HHHHHHHHHHHHHHHHHHHTT-

Sequence (81 aa):
MSFLGLVPGEYSSGSKRKQTGITKTGSPRLRRILTEAAWQHRFPGTGSKIVTARRSGQPALVVALAEKLLSGYTRNFAIYS

InterPro domains:
  IPR003346 Transposase IS116/IS110/IS902, C-terminal [PF02371] (2-40)

Organism: NCBI:txid1049780

Foldseek 3Di:
DDPQQWDWDWDDDDPDIDTHHTDPGGDPVVVVVVVVVLVVLLDQDDQDPVSVVVCVPPPPVVVVVVSVVSVVVSVVSNVRD

Radius of gyration: 17.7 Å; chains: 1; bounding box: 31×42×40 Å

pLDDT: mean 81.36, std 12.23, range [43.5, 95.94]